Protein AF-A0A453E3S8-F1 (afdb_monomer_lite)

Radius of gyration: 16.92 Å; chains: 1; bounding box: 39×33×52 Å

Sequence (94 aa):
EKADTLQKIIVDAGYRQVPGLTGEQVLAKKYRVRLRGIDAPENSMPYGREAKEELVKLVQGRTLKISIYDTDRYGRLVGDVDCNGVFVQIRTYL

pLDDT: mean 87.21, std 10.92, range [35.56, 96.31]

Secondary structure (DSSP, 8-state):
-HHHHHHHHHHHTTEEEEE-TTS-EEEEE---EEETT--PPPTTSTTHHHHHHHHHHHHTTS-EEEEEEEE-TTSPEEEEEEETTEETT-----

InterPro domains:
  IPR016071 Staphylococcal nuclease (SNase-like), OB-fold [PF00565] (32-84)
  IPR016071 Staphylococcal nuclease (SNase-like), OB-fold [PS50830] (21-94)
  IPR035437 SNase-like, OB-fold superfamily [G3DSA:2.40.50.90] (4-92)
  IPR035437 SNase-like, OB-fold superfamily [SSF50199] (29-89)

Organism: Aegilops tauschii subsp. strangulata (NCBI:txid200361)

Foldseek 3Di:
DVVVVVVVVLVVVQWDWDQDPVRDTDTDHDAAADEAPDDADDCPDPCNVVSVVVLCVQPPPFDKDWAFDDADPVRHTYTWIDTPNDGSRDPDDD

Structure (mmCIF, N/CA/C/O backbone):
data_AF-A0A453E3S8-F1
#
_entry.id   AF-A0A453E3S8-F1
#
loop_
_atom_site.group_PDB
_atom_site.id
_atom_site.type_symbol
_atom_site.label_atom_id
_atom_site.label_alt_id
_atom_site.label_comp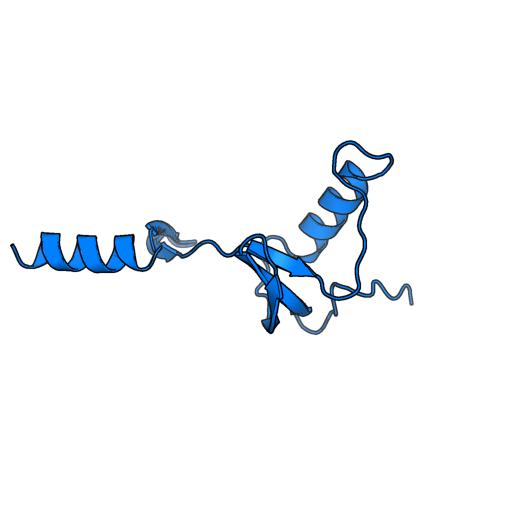_id
_atom_site.label_asym_id
_atom_site.label_entity_id
_atom_site.label_seq_id
_atom_site.pdbx_PDB_ins_code
_atom_site.Cartn_x
_atom_site.Cartn_y
_atom_site.Cartn_z
_atom_site.occupancy
_atom_site.B_iso_or_equiv
_atom_site.auth_seq_id
_atom_site.auth_comp_id
_atom_site.auth_asym_id
_atom_site.auth_atom_id
_atom_site.pdbx_PDB_model_num
ATOM 1 N N . GLU A 1 1 ? -15.681 -5.082 30.806 1.00 72.81 1 GLU A N 1
ATOM 2 C CA . GLU A 1 1 ? -16.347 -6.187 30.070 1.00 72.81 1 GLU A CA 1
ATOM 3 C C . GLU A 1 1 ? -16.743 -5.827 28.632 1.00 72.81 1 GLU A C 1
ATOM 5 O O . GLU A 1 1 ? -16.119 -6.334 27.704 1.00 72.81 1 GLU A O 1
ATOM 10 N N . LYS A 1 2 ? -17.728 -4.941 28.388 1.00 81.75 2 LYS A N 1
ATOM 11 C CA . LYS A 1 2 ? -18.124 -4.573 27.004 1.00 81.75 2 LYS A CA 1
ATOM 12 C C . LYS A 1 2 ? -17.045 -3.791 26.236 1.00 81.75 2 LYS A C 1
ATOM 14 O O 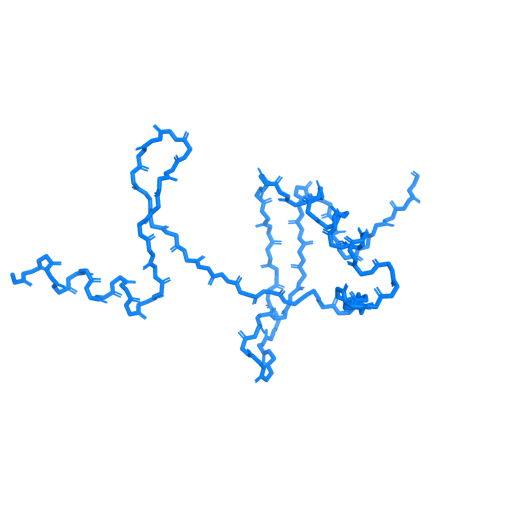. LYS A 1 2 ? -16.814 -4.073 25.064 1.00 81.75 2 LYS A O 1
ATOM 19 N N . ALA A 1 3 ? -16.377 -2.841 26.894 1.00 80.00 3 ALA A N 1
ATOM 20 C CA . ALA A 1 3 ? -15.316 -2.031 26.284 1.00 80.00 3 ALA A CA 1
ATOM 21 C C . ALA A 1 3 ? -14.110 -2.883 25.847 1.00 80.00 3 ALA A C 1
ATOM 23 O O . ALA A 1 3 ? -13.650 -2.760 24.714 1.00 80.00 3 ALA A O 1
ATOM 24 N N . ASP A 1 4 ? -13.678 -3.814 26.700 1.00 88.44 4 ASP A N 1
ATOM 25 C CA . ASP A 1 4 ? -12.552 -4.716 26.420 1.00 88.44 4 ASP A CA 1
ATOM 26 C C . ASP A 1 4 ? -12.852 -5.644 25.232 1.00 88.44 4 ASP A C 1
ATOM 28 O O . ASP A 1 4 ? -11.994 -5.913 24.391 1.00 88.44 4 ASP A O 1
ATOM 32 N N . THR A 1 5 ? -14.109 -6.086 25.119 1.00 93.12 5 THR A N 1
ATOM 33 C CA . THR A 1 5 ? -14.575 -6.928 24.009 1.00 93.12 5 THR A CA 1
ATOM 34 C C . THR A 1 5 ? -14.540 -6.171 22.681 1.00 93.12 5 THR A C 1
ATOM 36 O O . THR A 1 5 ? -14.036 -6.687 21.684 1.00 93.12 5 THR A O 1
ATOM 39 N N . LEU A 1 6 ? -15.025 -4.925 22.661 1.00 88.94 6 LEU A N 1
ATOM 40 C CA . LEU A 1 6 ? -14.979 -4.070 21.471 1.00 88.94 6 LEU A CA 1
ATOM 41 C C . LEU A 1 6 ? -13.538 -3.772 21.050 1.00 88.94 6 LEU A C 1
ATOM 43 O O . LEU A 1 6 ? -13.213 -3.839 19.865 1.00 88.94 6 LEU A O 1
ATOM 47 N N . GLN A 1 7 ? -12.659 -3.503 22.017 1.00 89.44 7 GLN A N 1
ATOM 48 C CA . GLN A 1 7 ? -11.243 -3.283 21.749 1.00 89.44 7 GLN A CA 1
ATOM 49 C C . GLN A 1 7 ? -10.594 -4.514 21.109 1.00 89.44 7 GLN A C 1
ATOM 51 O O . GLN A 1 7 ? -9.851 -4.377 20.136 1.00 89.44 7 GLN A O 1
ATOM 56 N N . LYS A 1 8 ? -10.917 -5.714 21.601 1.00 92.75 8 LYS A N 1
ATOM 57 C CA . LYS A 1 8 ? -10.431 -6.968 21.022 1.00 92.75 8 LYS A CA 1
ATOM 58 C C . LYS A 1 8 ? -10.887 -7.148 19.570 1.00 92.75 8 LYS A C 1
ATOM 60 O O . LYS A 1 8 ? -10.051 -7.405 18.714 1.00 92.75 8 LYS A O 1
ATOM 65 N N . ILE A 1 9 ? -12.166 -6.907 19.270 1.00 94.19 9 ILE A N 1
ATOM 66 C CA . ILE A 1 9 ? -12.711 -6.999 17.900 1.00 94.19 9 ILE A CA 1
ATOM 67 C C . ILE A 1 9 ? -11.985 -6.042 16.939 1.00 94.19 9 ILE A C 1
ATOM 69 O O . ILE A 1 9 ? -11.620 -6.432 15.831 1.00 94.19 9 ILE A O 1
ATOM 73 N N . ILE A 1 10 ? -11.744 -4.795 17.359 1.00 92.94 10 ILE A N 1
ATOM 74 C CA . ILE A 1 10 ? -11.042 -3.782 16.550 1.00 92.94 10 ILE A CA 1
ATOM 75 C C . ILE A 1 10 ? -9.613 -4.237 16.228 1.00 92.94 10 ILE A C 1
ATOM 77 O O . ILE A 1 10 ? -9.168 -4.146 15.079 1.00 92.94 10 ILE A O 1
ATOM 81 N N . VAL A 1 11 ? -8.900 -4.734 17.241 1.00 92.69 11 VAL A N 1
ATOM 82 C CA . VAL A 1 11 ? -7.517 -5.199 17.103 1.00 92.69 11 VAL A CA 1
ATOM 83 C C . VAL A 1 11 ? -7.431 -6.444 16.224 1.00 92.69 11 VAL A C 1
ATOM 85 O O . VAL A 1 11 ? -6.587 -6.478 15.328 1.00 92.69 11 VAL A O 1
ATOM 88 N N . ASP A 1 12 ? -8.318 -7.417 16.428 1.00 94.69 12 ASP A N 1
ATOM 89 C CA . ASP A 1 12 ? -8.368 -8.657 15.646 1.00 94.69 12 ASP A CA 1
ATOM 90 C C . ASP A 1 12 ? -8.719 -8.374 14.173 1.00 94.69 12 ASP A C 1
ATOM 92 O O . ASP A 1 12 ? -8.188 -9.011 13.264 1.00 94.69 12 ASP A O 1
ATOM 96 N N . ALA A 1 13 ? -9.524 -7.339 13.903 1.00 92.94 13 ALA A N 1
ATOM 97 C CA . ALA A 1 13 ? -9.799 -6.852 12.549 1.00 92.94 13 ALA A CA 1
ATOM 98 C C . ALA A 1 13 ? -8.613 -6.096 11.898 1.00 92.94 13 ALA A C 1
ATOM 100 O O . ALA A 1 13 ? -8.670 -5.747 10.708 1.00 92.94 13 ALA A O 1
ATOM 101 N N . GLY A 1 14 ? -7.529 -5.852 12.644 1.00 92.94 14 GLY A N 1
ATOM 102 C CA . GLY A 1 14 ? -6.298 -5.206 12.181 1.00 92.94 14 GLY A CA 1
ATOM 103 C C . GLY A 1 14 ? -6.310 -3.676 12.244 1.00 92.94 14 GLY A C 1
ATOM 104 O O . GLY A 1 14 ? -5.443 -3.040 11.637 1.00 92.94 14 GLY A O 1
ATOM 105 N N . TYR A 1 15 ? -7.274 -3.079 12.947 1.00 95.56 15 TYR A N 1
ATOM 106 C CA . TYR A 1 15 ? -7.346 -1.634 13.150 1.00 95.56 15 TYR A CA 1
ATOM 107 C C . TYR A 1 15 ? -6.542 -1.203 14.383 1.00 95.56 15 TYR A C 1
ATOM 109 O O . TYR A 1 15 ? -6.404 -1.935 15.365 1.00 95.56 15 TYR A O 1
ATOM 117 N N . ARG A 1 16 ? -6.007 0.017 14.335 1.00 93.75 16 ARG A N 1
ATOM 118 C CA . ARG A 1 16 ? -5.267 0.678 15.417 1.00 93.75 16 ARG A CA 1
ATOM 119 C C . ARG A 1 16 ? -5.756 2.114 15.566 1.00 93.75 16 ARG A C 1
ATOM 121 O O . ARG A 1 16 ? -6.086 2.742 14.566 1.00 93.75 16 ARG A O 1
ATOM 128 N N . GLN A 1 17 ? -5.783 2.627 16.794 1.00 93.12 17 GLN A N 1
ATOM 129 C CA . GLN A 1 17 ? -6.027 4.049 17.038 1.00 93.12 17 GLN A CA 1
ATOM 130 C C . GLN A 1 17 ? -4.765 4.843 16.701 1.00 93.12 17 GLN A C 1
ATOM 132 O O . GLN A 1 17 ? -3.671 4.477 17.134 1.00 93.12 17 GLN A O 1
ATOM 137 N N . VAL A 1 18 ? -4.920 5.895 15.906 1.00 91.88 18 VAL A N 1
ATOM 138 C CA . VAL A 1 18 ? -3.853 6.824 15.534 1.00 91.88 18 VAL A CA 1
ATOM 139 C C . VAL A 1 18 ? -4.380 8.256 15.628 1.00 91.88 18 VAL A C 1
ATOM 141 O O . VAL A 1 18 ? -5.576 8.470 15.407 1.00 91.88 18 VAL A O 1
ATOM 144 N N . PRO A 1 19 ? -3.515 9.241 15.922 1.00 92.31 19 PRO A N 1
ATOM 145 C CA . PRO A 1 19 ? -3.910 10.639 15.850 1.00 92.31 19 PRO A CA 1
ATOM 146 C C . PRO A 1 19 ? -4.267 10.998 14.402 1.00 92.31 19 PRO A C 1
ATOM 148 O O . PRO A 1 19 ? -3.483 10.772 13.476 1.00 92.31 19 PRO A O 1
ATOM 151 N N . GLY A 1 20 ? -5.471 11.529 14.222 1.00 86.38 20 GLY A N 1
ATOM 152 C CA . GLY A 1 20 ? -5.950 12.129 12.989 1.00 86.38 20 GLY A CA 1
ATOM 153 C C . GLY A 1 20 ? -5.284 13.477 12.723 1.00 86.38 20 GLY A C 1
ATOM 154 O O . GLY A 1 20 ? -4.519 14.001 13.536 1.00 86.38 20 GLY A O 1
ATOM 155 N N . LEU A 1 21 ? -5.583 14.054 11.560 1.00 81.81 21 LEU A N 1
ATOM 156 C CA . LEU A 1 21 ? -4.996 15.328 11.133 1.00 81.81 21 LEU A CA 1
ATOM 157 C C . LEU A 1 21 ? -5.453 16.510 12.001 1.00 81.81 21 LEU A C 1
ATOM 159 O O . LEU A 1 21 ? -4.734 17.503 12.075 1.00 81.81 21 LEU A O 1
ATOM 163 N N . THR A 1 22 ? -6.615 16.410 12.660 1.00 85.81 22 THR A N 1
ATOM 164 C CA . THR A 1 22 ? -7.152 17.466 13.536 1.00 85.81 22 THR A CA 1
ATOM 165 C C . THR A 1 22 ? -6.941 17.174 15.029 1.00 85.81 22 THR A C 1
ATOM 167 O O . THR A 1 22 ? -7.434 17.912 15.879 1.00 85.81 22 THR A O 1
ATOM 170 N N . GLY A 1 23 ? -6.153 16.141 15.365 1.00 86.12 23 GLY A N 1
ATOM 171 C CA . GLY A 1 23 ? -5.846 15.733 16.743 1.00 86.12 23 GLY A CA 1
ATOM 172 C C . GLY A 1 23 ? -6.875 14.791 17.381 1.00 86.12 23 GLY A C 1
ATOM 173 O O . GLY A 1 23 ? -6.686 14.339 18.509 1.00 86.12 23 GLY A O 1
ATOM 174 N N . GLU A 1 24 ? -7.943 14.455 16.664 1.00 92.75 24 GLU A N 1
ATOM 175 C CA . GLU A 1 24 ? -8.922 13.439 17.031 1.00 92.75 24 GLU A CA 1
ATOM 176 C C . GLU A 1 24 ? -8.344 12.024 16.891 1.00 92.75 24 GLU A C 1
ATOM 178 O O . GLU A 1 24 ? -7.488 11.767 16.050 1.00 92.75 24 GLU A O 1
ATOM 183 N N . GLN A 1 25 ? -8.810 11.070 17.698 1.00 91.12 25 GLN A N 1
ATOM 184 C CA . GLN A 1 25 ? -8.401 9.672 17.543 1.00 91.12 25 GLN A CA 1
ATOM 185 C C . GLN A 1 25 ? -9.204 9.012 16.421 1.00 91.12 25 GLN A C 1
ATOM 187 O O . GLN A 1 25 ? -10.433 8.972 16.478 1.00 91.12 25 GLN A O 1
ATOM 192 N N . VAL A 1 26 ? -8.511 8.442 15.433 1.00 93.25 26 VAL A N 1
ATOM 193 C CA . VAL A 1 26 ? -9.129 7.707 14.321 1.00 93.25 26 VAL A CA 1
ATOM 194 C C . VAL A 1 26 ? -8.658 6.258 14.289 1.00 93.25 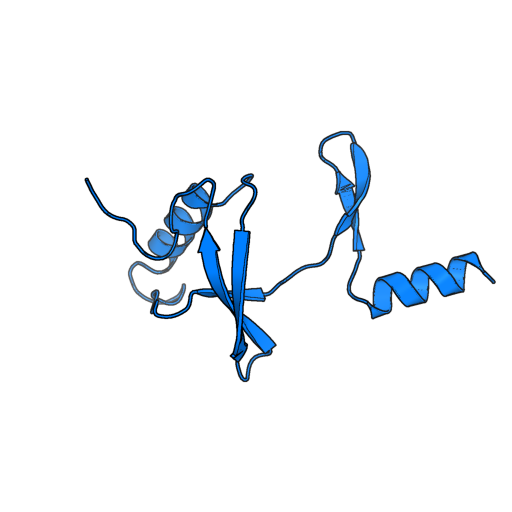26 VAL A C 1
ATOM 196 O O . VAL A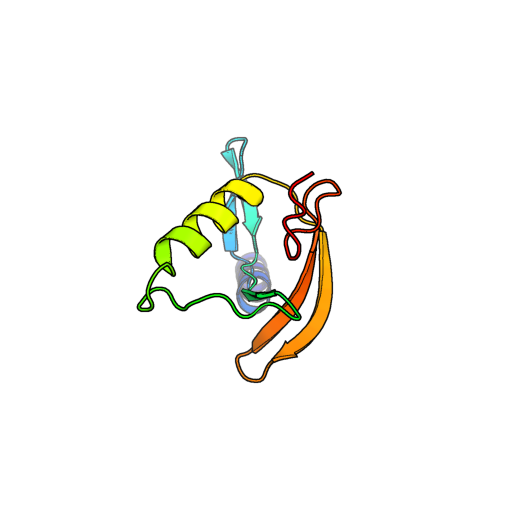 1 26 ? -7.548 5.933 14.710 1.00 93.25 26 VAL A O 1
ATOM 199 N N . LEU A 1 27 ? -9.499 5.361 13.774 1.00 94.06 27 LEU A N 1
ATOM 200 C CA . LEU A 1 27 ? -9.107 3.977 13.519 1.00 94.06 27 LEU A CA 1
ATOM 201 C C . LEU A 1 27 ? -8.480 3.857 12.131 1.00 94.06 27 LEU A C 1
ATOM 203 O O . LEU A 1 27 ? -9.116 4.150 11.123 1.00 94.06 27 LEU A O 1
ATOM 207 N N . ALA A 1 28 ? -7.250 3.358 12.077 1.00 93.12 28 ALA A N 1
ATOM 208 C CA . ALA A 1 28 ? -6.520 3.113 10.844 1.00 93.12 28 ALA A CA 1
ATOM 209 C C . ALA A 1 28 ? -6.133 1.639 10.717 1.00 93.12 28 ALA A C 1
ATOM 211 O O . ALA A 1 28 ? -5.793 0.975 11.697 1.00 93.12 28 ALA A O 1
ATOM 212 N N . LYS A 1 29 ? -6.143 1.134 9.484 1.00 94.25 29 LYS A N 1
ATOM 213 C CA . LYS A 1 29 ? -5.681 -0.212 9.138 1.00 94.25 29 LYS A CA 1
ATOM 214 C C . LYS A 1 29 ? -4.584 -0.116 8.091 1.00 94.25 29 LYS A C 1
ATOM 216 O O . LYS A 1 29 ? -4.717 0.593 7.097 1.00 94.25 29 LYS A O 1
ATOM 221 N N . LYS A 1 30 ? -3.486 -0.836 8.322 1.00 92.75 30 LYS A N 1
ATOM 222 C CA . LYS A 1 30 ? -2.349 -0.876 7.401 1.00 92.75 30 LYS A CA 1
ATOM 223 C C . LYS A 1 30 ? -2.590 -1.928 6.325 1.00 92.75 30 LYS A C 1
ATOM 225 O O . LYS A 1 30 ? -2.790 -3.097 6.641 1.00 92.75 30 LYS A O 1
ATOM 230 N N . TYR A 1 31 ? -2.480 -1.519 5.066 1.00 92.75 31 TYR A N 1
ATOM 231 C CA . TYR A 1 31 ? -2.524 -2.414 3.913 1.00 92.75 31 TYR A CA 1
ATOM 232 C C . TYR A 1 31 ? -1.149 -2.508 3.253 1.00 92.75 31 TYR A C 1
ATOM 234 O O . TYR A 1 31 ? -0.378 -1.547 3.243 1.00 92.75 31 TYR A O 1
ATOM 242 N N . ARG A 1 32 ? -0.830 -3.682 2.704 1.00 93.81 32 ARG A N 1
ATOM 243 C CA . ARG A 1 32 ? 0.350 -3.897 1.857 1.00 93.81 32 ARG A CA 1
ATOM 244 C C . ARG A 1 32 ? -0.142 -4.115 0.436 1.00 93.81 32 ARG A C 1
ATOM 246 O O . ARG A 1 32 ? -0.837 -5.094 0.188 1.00 93.81 32 ARG A O 1
ATOM 253 N N . VAL A 1 33 ? 0.217 -3.209 -0.466 1.00 92.06 33 VAL A N 1
ATOM 254 C CA . VAL A 1 33 ? -0.239 -3.228 -1.859 1.00 92.06 33 VAL A CA 1
ATOM 255 C C . VAL A 1 33 ? 0.965 -3.399 -2.784 1.00 92.06 33 VAL A C 1
ATOM 257 O O . VAL A 1 33 ? 1.983 -2.729 -2.606 1.00 92.06 33 VAL A O 1
ATOM 260 N N . ARG A 1 34 ? 0.864 -4.318 -3.746 1.00 91.75 34 ARG A N 1
ATOM 261 C CA . ARG A 1 34 ? 1.787 -4.490 -4.871 1.00 91.75 34 ARG A CA 1
ATOM 262 C C . ARG A 1 34 ? 1.142 -3.867 -6.106 1.00 91.75 34 ARG A C 1
ATOM 264 O O . ARG A 1 34 ? 0.032 -4.244 -6.476 1.00 91.75 34 ARG A O 1
ATOM 271 N N . LEU A 1 35 ? 1.866 -2.960 -6.756 1.00 91.31 35 LEU A N 1
ATOM 272 C CA . LEU A 1 35 ? 1.449 -2.397 -8.036 1.00 91.31 35 LEU A CA 1
ATOM 273 C C . LEU A 1 35 ? 1.446 -3.499 -9.098 1.00 91.31 35 LEU A C 1
ATOM 275 O O . LEU A 1 35 ? 2.447 -4.192 -9.301 1.00 91.31 35 LEU A O 1
ATOM 279 N N . ARG A 1 36 ? 0.304 -3.693 -9.753 1.00 91.19 36 ARG A N 1
ATOM 280 C CA . ARG A 1 36 ? 0.151 -4.699 -10.805 1.00 91.19 36 ARG A CA 1
ATOM 281 C C . ARG A 1 36 ? 0.967 -4.303 -12.038 1.00 91.19 36 ARG A C 1
ATOM 283 O O . ARG A 1 36 ? 0.998 -3.139 -12.415 1.00 91.19 36 ARG A O 1
ATOM 290 N N . GLY A 1 37 ? 1.632 -5.266 -12.674 1.00 85.38 37 GLY A N 1
ATOM 291 C CA . GLY A 1 37 ? 2.373 -5.028 -13.922 1.00 85.38 37 GLY A CA 1
ATOM 292 C C . GLY A 1 37 ? 3.620 -4.142 -13.801 1.00 85.38 37 GLY A C 1
ATOM 293 O O . GLY A 1 37 ? 4.228 -3.843 -14.821 1.00 85.38 37 GLY A O 1
ATOM 294 N N . ILE A 1 38 ? 4.014 -3.742 -12.587 1.00 86.06 38 ILE A N 1
ATOM 295 C CA . ILE A 1 38 ? 5.231 -2.965 -12.332 1.00 86.06 38 ILE A CA 1
ATOM 296 C C . ILE A 1 38 ? 6.275 -3.858 -11.673 1.00 86.06 38 ILE A C 1
ATOM 298 O O . ILE A 1 38 ? 5.981 -4.543 -10.688 1.00 86.06 38 ILE A O 1
ATOM 302 N N . ASP A 1 39 ? 7.493 -3.807 -12.204 1.00 82.62 39 ASP A N 1
ATOM 303 C CA . ASP A 1 39 ? 8.677 -4.429 -11.620 1.00 82.62 39 ASP A CA 1
ATOM 304 C C . ASP A 1 39 ? 9.683 -3.334 -11.254 1.00 82.62 39 ASP A C 1
ATOM 306 O O . ASP A 1 39 ? 10.486 -2.887 -12.070 1.00 82.62 39 ASP A O 1
ATOM 310 N N . ALA A 1 40 ? 9.541 -2.804 -10.039 1.00 80.88 40 ALA A N 1
ATOM 311 C CA . ALA A 1 40 ? 10.417 -1.758 -9.529 1.00 80.88 40 ALA A CA 1
ATOM 312 C C . ALA A 1 40 ? 11.655 -2.385 -8.862 1.00 80.88 40 ALA A C 1
ATOM 314 O O . ALA A 1 40 ? 11.507 -3.403 -8.178 1.00 80.88 40 ALA A O 1
ATOM 315 N N . PRO A 1 41 ? 12.848 -1.774 -8.997 1.00 81.00 41 PRO A N 1
ATOM 316 C CA . PRO A 1 41 ? 14.059 -2.264 -8.348 1.00 81.00 41 PRO A CA 1
ATOM 317 C C . PRO A 1 41 ? 13.877 -2.339 -6.831 1.00 81.00 41 PRO A C 1
ATOM 319 O O . PRO A 1 41 ? 13.283 -1.453 -6.208 1.00 81.00 41 PRO A O 1
ATOM 322 N N . GLU A 1 42 ? 14.409 -3.396 -6.219 1.00 85.19 42 GLU A N 1
ATOM 323 C CA . GLU A 1 42 ? 14.432 -3.490 -4.763 1.00 85.19 42 GLU A CA 1
ATOM 324 C C . GLU A 1 42 ? 15.336 -2.409 -4.164 1.00 85.19 42 GLU A C 1
ATOM 326 O O . GLU A 1 42 ? 16.241 -1.896 -4.814 1.00 85.19 42 GLU A O 1
ATOM 331 N N . ASN A 1 43 ? 15.131 -2.077 -2.888 1.00 80.69 43 ASN A N 1
ATOM 332 C CA . ASN A 1 43 ? 15.871 -0.999 -2.222 1.00 80.69 43 ASN A CA 1
ATOM 333 C C . ASN A 1 43 ? 17.401 -1.217 -2.196 1.00 80.69 43 ASN A C 1
ATOM 335 O O . ASN A 1 43 ? 18.146 -0.260 -2.018 1.00 80.69 43 ASN A O 1
ATOM 339 N N . SER A 1 44 ? 17.858 -2.463 -2.330 1.00 85.88 44 SER A N 1
ATOM 340 C CA . SER A 1 44 ? 19.270 -2.855 -2.430 1.00 85.88 44 SER A CA 1
ATOM 341 C C . SER A 1 44 ? 19.823 -2.816 -3.859 1.00 85.88 44 SER A C 1
ATOM 343 O O . SER A 1 44 ? 21.038 -2.876 -4.038 1.00 85.88 44 SER A O 1
ATOM 345 N N . MET A 1 45 ? 18.959 -2.744 -4.872 1.00 87.75 45 MET A N 1
ATOM 346 C CA . MET A 1 45 ? 19.354 -2.662 -6.274 1.00 87.75 45 MET A CA 1
ATOM 347 C C . MET A 1 45 ? 19.679 -1.208 -6.655 1.00 87.75 45 MET A C 1
ATOM 349 O O . MET A 1 45 ? 19.175 -0.271 -6.024 1.00 87.75 45 MET A O 1
ATOM 353 N N . PRO A 1 46 ? 20.487 -0.988 -7.709 1.00 90.50 46 PRO A N 1
ATOM 354 C CA . PRO A 1 46 ? 20.681 0.341 -8.276 1.00 90.50 46 PRO A CA 1
ATOM 355 C C . PRO A 1 46 ? 19.337 1.017 -8.570 1.00 90.50 46 PRO A C 1
ATOM 357 O O . PRO A 1 46 ? 18.424 0.382 -9.096 1.00 90.50 46 PRO A O 1
ATOM 360 N N . TYR A 1 47 ? 19.222 2.301 -8.227 1.00 84.94 47 TYR A N 1
ATOM 361 C CA . TYR A 1 47 ? 18.008 3.115 -8.387 1.00 84.94 47 TYR A CA 1
ATOM 362 C C . TYR A 1 47 ? 16.803 2.716 -7.511 1.00 84.94 47 TYR A C 1
ATOM 364 O O . TYR A 1 47 ? 15.737 3.323 -7.619 1.00 84.94 47 TYR A O 1
ATOM 372 N N . GLY A 1 48 ? 16.940 1.725 -6.619 1.00 87.06 48 GLY A N 1
ATOM 373 C CA . GLY A 1 48 ? 15.861 1.277 -5.730 1.00 87.06 48 GLY A CA 1
ATOM 374 C C . GLY A 1 48 ? 15.369 2.356 -4.767 1.00 87.06 48 GLY A C 1
ATOM 375 O O . GLY A 1 48 ? 14.165 2.524 -4.551 1.00 87.06 48 GLY A O 1
ATOM 376 N N . ARG A 1 49 ? 16.304 3.129 -4.206 1.00 89.44 49 ARG A N 1
ATOM 377 C CA . ARG A 1 49 ? 15.987 4.242 -3.304 1.00 89.44 49 ARG A CA 1
ATOM 378 C C . ARG A 1 49 ? 15.283 5.368 -4.056 1.00 89.44 49 ARG A C 1
ATOM 380 O O . ARG A 1 49 ? 14.275 5.878 -3.581 1.00 89.44 49 ARG A O 1
ATOM 387 N N . GLU A 1 50 ? 15.779 5.711 -5.236 1.00 89.50 50 GLU A N 1
ATOM 388 C CA . GLU A 1 50 ? 15.235 6.744 -6.111 1.00 89.50 50 GLU A CA 1
ATOM 389 C C . GLU A 1 50 ? 13.806 6.387 -6.547 1.00 89.50 50 GLU A C 1
ATOM 391 O O . GLU A 1 50 ? 12.897 7.207 -6.426 1.00 89.50 50 GLU A O 1
ATOM 396 N N . ALA A 1 51 ? 13.568 5.136 -6.956 1.00 86.50 51 ALA A N 1
ATOM 397 C CA . ALA A 1 51 ? 12.234 4.644 -7.302 1.00 86.50 51 ALA A CA 1
ATOM 398 C C . ALA A 1 51 ? 11.253 4.760 -6.123 1.00 86.50 51 ALA A C 1
ATOM 400 O O . ALA A 1 51 ? 10.104 5.179 -6.292 1.00 86.50 51 ALA A O 1
ATOM 401 N N . LYS A 1 52 ? 11.711 4.438 -4.907 1.00 87.56 52 LYS A N 1
ATOM 402 C CA . LYS A 1 52 ? 10.920 4.601 -3.683 1.00 87.56 52 LYS A CA 1
ATOM 403 C C . LYS A 1 52 ? 10.614 6.070 -3.392 1.00 87.56 52 LYS A C 1
ATOM 405 O O . LYS A 1 52 ? 9.474 6.387 -3.060 1.00 87.56 52 LYS A O 1
ATOM 410 N N . GLU A 1 53 ? 11.603 6.954 -3.487 1.00 90.00 53 GLU A N 1
ATOM 411 C CA . GLU A 1 53 ? 11.434 8.391 -3.244 1.00 90.00 53 GLU A CA 1
ATOM 412 C C . GLU A 1 53 ? 10.434 9.016 -4.224 1.00 90.00 53 GLU A C 1
ATOM 414 O O . GLU A 1 53 ? 9.552 9.763 -3.803 1.00 90.00 53 GLU A O 1
ATOM 419 N N . GLU A 1 54 ? 10.504 8.665 -5.508 1.00 87.44 54 GLU A N 1
ATOM 420 C CA . GLU A 1 54 ? 9.551 9.152 -6.509 1.00 87.44 54 GLU A CA 1
ATOM 421 C C . GLU A 1 54 ? 8.131 8.643 -6.248 1.00 87.44 54 GLU A C 1
ATOM 423 O O . GLU A 1 54 ? 7.181 9.426 -6.303 1.00 87.44 54 GLU A O 1
ATOM 428 N N . LEU A 1 55 ? 7.969 7.366 -5.884 1.00 88.06 55 LEU A N 1
ATOM 429 C CA . LEU A 1 55 ? 6.658 6.838 -5.504 1.00 88.06 55 LEU A CA 1
ATOM 430 C C . LEU A 1 55 ? 6.088 7.585 -4.291 1.00 88.06 55 LEU A C 1
ATOM 432 O O . LEU A 1 55 ? 4.917 7.959 -4.299 1.00 88.06 55 LEU A O 1
ATOM 436 N N . VAL A 1 56 ? 6.912 7.843 -3.270 1.00 89.75 56 VAL A N 1
ATOM 437 C CA . VAL A 1 56 ? 6.509 8.611 -2.083 1.00 89.75 56 VAL A CA 1
ATOM 438 C C . VAL A 1 56 ? 6.054 10.014 -2.480 1.00 89.75 56 VAL A C 1
ATOM 440 O O . VAL A 1 56 ? 4.962 10.412 -2.086 1.00 89.75 56 VAL A O 1
ATOM 443 N N . LYS A 1 57 ? 6.805 10.738 -3.318 1.00 88.19 57 LYS A N 1
ATOM 444 C CA . LYS A 1 57 ? 6.400 12.073 -3.800 1.00 88.19 57 LYS A CA 1
ATOM 445 C C . LYS A 1 57 ? 5.056 12.060 -4.533 1.00 88.19 57 LYS A C 1
ATOM 447 O O . LYS A 1 57 ? 4.293 13.020 -4.426 1.00 88.19 57 LYS A O 1
ATOM 452 N N . LEU A 1 58 ? 4.764 10.992 -5.276 1.00 85.19 58 LEU A N 1
ATOM 453 C CA . LEU A 1 58 ? 3.519 10.868 -6.032 1.00 85.19 58 LEU A CA 1
ATOM 454 C C . LEU A 1 58 ? 2.294 10.652 -5.138 1.00 85.19 58 LEU A C 1
ATOM 456 O O . LEU A 1 58 ? 1.230 11.171 -5.468 1.00 85.19 58 LEU A O 1
ATOM 460 N N . VAL A 1 59 ? 2.427 9.910 -4.032 1.00 89.00 59 VAL A N 1
ATOM 461 C CA . VAL A 1 59 ? 1.270 9.418 -3.255 1.00 89.00 59 VAL A CA 1
ATOM 462 C C . VAL A 1 59 ? 1.178 9.955 -1.825 1.00 89.00 59 VAL A C 1
ATOM 464 O O . VAL A 1 59 ? 0.116 9.872 -1.207 1.00 89.00 59 VAL A O 1
ATOM 467 N N . GLN A 1 60 ? 2.266 10.479 -1.259 1.00 88.88 60 GLN A N 1
ATOM 468 C CA . GLN A 1 60 ? 2.309 10.886 0.145 1.00 88.88 60 GLN A CA 1
ATOM 469 C C . GLN A 1 60 ? 1.316 12.015 0.431 1.00 88.88 60 GLN A C 1
ATOM 471 O O . GLN A 1 60 ? 1.286 13.031 -0.258 1.00 88.88 60 GLN A O 1
ATOM 476 N N . GLY A 1 61 ? 0.511 11.829 1.482 1.00 86.44 61 GLY A N 1
ATOM 477 C CA . GLY A 1 61 ? -0.488 12.807 1.917 1.00 86.44 61 GLY A CA 1
ATOM 478 C C . GLY A 1 61 ? -1.689 12.948 0.979 1.00 86.44 61 GLY A C 1
ATOM 479 O O . GLY A 1 61 ? -2.497 13.849 1.176 1.00 86.44 61 GLY A O 1
ATOM 480 N N . ARG A 1 62 ? -1.819 12.082 -0.034 1.00 87.69 62 ARG A N 1
ATOM 481 C CA . ARG A 1 62 ? -2.913 12.120 -1.009 1.00 87.69 62 ARG A CA 1
ATOM 482 C C . ARG A 1 62 ? -3.881 10.964 -0.791 1.00 87.69 62 ARG A C 1
ATOM 484 O O . ARG A 1 62 ? -3.493 9.880 -0.358 1.00 87.69 62 ARG A O 1
ATOM 491 N N . THR A 1 63 ? -5.146 11.193 -1.128 1.00 89.75 63 THR A N 1
ATOM 492 C CA . THR A 1 63 ? -6.160 10.138 -1.163 1.00 89.75 63 THR A CA 1
ATOM 493 C C . THR A 1 63 ? -5.953 9.286 -2.408 1.00 89.75 63 THR A C 1
ATOM 495 O O . THR A 1 63 ? -5.868 9.809 -3.517 1.00 89.75 63 THR A O 1
ATOM 498 N N . LEU A 1 64 ? -5.874 7.970 -2.219 1.00 91.94 64 LEU A N 1
ATOM 499 C CA . LEU A 1 64 ? -5.649 7.011 -3.296 1.00 91.94 64 LEU A CA 1
ATOM 500 C C . LEU A 1 64 ? -6.898 6.167 -3.517 1.00 91.94 64 LEU A C 1
ATOM 502 O O . LEU A 1 64 ? -7.517 5.703 -2.556 1.00 91.94 64 LEU A O 1
ATOM 506 N N . LYS A 1 65 ? -7.222 5.903 -4.781 1.00 93.50 65 LYS A N 1
ATOM 507 C CA . LYS A 1 65 ? -8.180 4.869 -5.167 1.00 93.50 65 LYS A CA 1
ATOM 508 C C . LYS A 1 65 ? -7.398 3.650 -5.630 1.00 93.50 65 LYS A C 1
ATOM 510 O O . LYS A 1 65 ? -6.561 3.752 -6.520 1.00 93.50 65 LYS A O 1
ATOM 515 N N . ILE A 1 66 ? -7.668 2.499 -5.019 1.00 93.38 66 ILE A N 1
ATOM 516 C CA . ILE A 1 66 ? -6.961 1.258 -5.338 1.00 93.38 66 ILE A CA 1
ATOM 517 C C . ILE A 1 66 ? -7.955 0.226 -5.866 1.00 93.38 66 ILE A C 1
ATOM 519 O O . ILE A 1 66 ? -8.886 -0.157 -5.157 1.00 93.38 66 ILE A O 1
ATOM 523 N N . SER A 1 67 ? -7.746 -0.231 -7.099 1.00 94.94 67 SER A N 1
ATOM 524 C CA . SER A 1 67 ? -8.511 -1.320 -7.713 1.00 94.94 67 SER A CA 1
ATOM 525 C C . SER A 1 67 ? -7.784 -2.634 -7.455 1.00 94.94 67 SER A C 1
ATOM 527 O O . SER A 1 67 ? -6.716 -2.865 -8.018 1.00 94.94 67 SER A O 1
ATOM 529 N N . ILE A 1 68 ? -8.326 -3.472 -6.569 1.00 96.12 68 ILE A N 1
ATOM 530 C CA . ILE A 1 68 ? -7.715 -4.749 -6.176 1.00 96.12 68 ILE A CA 1
ATOM 531 C C . ILE A 1 68 ? -8.214 -5.864 -7.089 1.00 96.12 68 ILE A C 1
ATOM 533 O O . ILE A 1 68 ? -9.420 -6.000 -7.283 1.00 96.12 68 ILE A O 1
ATOM 537 N N . TYR A 1 69 ? -7.291 -6.674 -7.601 1.00 95.44 69 TYR A N 1
ATOM 538 C CA . TYR A 1 69 ? -7.606 -7.800 -8.484 1.00 95.44 69 TYR A CA 1
ATOM 539 C C . TYR A 1 69 ? -7.275 -9.149 -7.862 1.00 95.44 69 TYR A C 1
ATOM 541 O O . TYR A 1 69 ? -7.939 -10.134 -8.164 1.00 95.44 69 TYR A O 1
ATOM 549 N N . ASP A 1 70 ? -6.245 -9.201 -7.018 1.00 95.44 70 ASP A N 1
ATOM 550 C CA . ASP A 1 70 ? -5.779 -10.453 -6.432 1.00 95.44 70 ASP A CA 1
ATOM 551 C C . ASP A 1 70 ? -5.042 -10.207 -5.108 1.00 95.44 70 ASP A C 1
ATOM 553 O O . ASP A 1 70 ? -4.759 -9.067 -4.731 1.00 95.44 70 ASP A O 1
ATOM 557 N N . THR A 1 71 ? -4.712 -11.279 -4.398 1.00 96.31 71 THR A N 1
ATOM 558 C CA . THR A 1 71 ? -3.778 -11.278 -3.273 1.00 96.31 71 THR A CA 1
ATOM 559 C C . THR A 1 71 ? -2.645 -12.247 -3.575 1.00 96.31 71 THR A C 1
ATOM 561 O O . THR A 1 71 ? -2.874 -13.433 -3.786 1.00 96.31 71 THR A O 1
ATOM 564 N N . ASP A 1 72 ? -1.405 -11.758 -3.585 1.00 93.81 72 ASP A N 1
ATOM 565 C CA . ASP A 1 72 ? -0.263 -12.622 -3.881 1.00 93.81 72 ASP A CA 1
ATOM 566 C C . ASP A 1 72 ? 0.071 -13.576 -2.721 1.00 93.81 72 ASP A C 1
ATOM 568 O O . ASP A 1 72 ? -0.385 -13.420 -1.585 1.00 93.81 72 ASP A O 1
ATOM 572 N N . ARG A 1 73 ? 0.949 -14.550 -2.986 1.00 94.94 73 ARG A N 1
ATOM 573 C CA . ARG A 1 73 ? 1.404 -15.545 -1.996 1.00 94.94 73 ARG A CA 1
ATOM 574 C C . ARG A 1 73 ? 2.050 -14.961 -0.730 1.00 94.94 73 ARG A C 1
ATOM 576 O O . ARG A 1 73 ? 2.256 -15.689 0.233 1.00 94.94 73 ARG A O 1
ATOM 583 N N . TYR A 1 74 ? 2.414 -13.677 -0.732 1.00 92.44 74 TYR A N 1
ATOM 584 C CA . TYR A 1 74 ? 3.001 -12.974 0.412 1.00 92.44 74 TYR A CA 1
ATOM 585 C C . TYR A 1 74 ? 1.960 -12.156 1.197 1.00 92.44 74 TYR A C 1
ATOM 587 O O . TYR A 1 74 ? 2.333 -11.387 2.091 1.00 92.44 74 TYR A O 1
ATOM 595 N N . GLY A 1 75 ? 0.674 -12.287 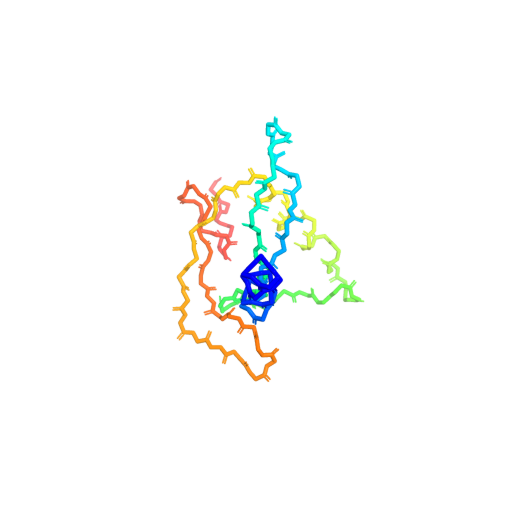0.852 1.00 92.00 75 GLY A N 1
ATOM 596 C CA . GLY A 1 75 ? -0.432 -11.572 1.482 1.00 92.00 75 GLY A CA 1
ATOM 597 C C . GLY A 1 75 ? -0.499 -10.093 1.101 1.00 92.00 75 GLY A C 1
ATOM 598 O O . GLY A 1 75 ? -1.034 -9.291 1.868 1.00 92.00 75 GLY A O 1
ATOM 599 N N . ARG A 1 76 ? 0.090 -9.692 -0.035 1.00 94.88 76 ARG A N 1
ATOM 600 C CA . ARG A 1 76 ? -0.043 -8.323 -0.554 1.00 94.88 76 ARG A CA 1
ATOM 601 C C . ARG A 1 76 ? -1.231 -8.259 -1.494 1.00 94.88 76 ARG A C 1
ATOM 603 O O . ARG A 1 76 ? -1.373 -9.113 -2.365 1.00 94.88 76 ARG A O 1
ATOM 610 N N . LEU A 1 77 ? -2.026 -7.206 -1.370 1.00 95.69 77 LEU A N 1
ATOM 611 C CA . LEU A 1 77 ? -3.073 -6.921 -2.338 1.00 95.69 77 LEU A CA 1
ATOM 612 C C . LEU A 1 77 ? -2.422 -6.494 -3.655 1.00 95.69 77 LEU A C 1
ATOM 614 O O . LEU A 1 77 ? -1.590 -5.589 -3.661 1.00 95.69 77 LEU A O 1
ATOM 618 N N . VAL A 1 78 ? -2.775 -7.133 -4.761 1.00 94.88 78 VAL A N 1
ATOM 619 C CA . VAL A 1 78 ? -2.286 -6.797 -6.098 1.00 94.88 78 VAL A CA 1
ATOM 620 C C . VAL A 1 78 ? -3.325 -5.917 -6.768 1.00 94.88 78 VAL A C 1
ATOM 622 O O . VAL A 1 78 ? -4.478 -6.321 -6.938 1.00 94.88 78 VAL A O 1
ATOM 625 N N . GLY A 1 79 ? -2.926 -4.702 -7.130 1.00 94.38 79 GLY A N 1
ATOM 626 C CA . GLY A 1 79 ? -3.881 -3.707 -7.581 1.00 94.38 79 GLY A CA 1
ATOM 627 C C . GLY A 1 79 ? -3.282 -2.581 -8.395 1.00 94.38 79 GLY A C 1
ATOM 628 O O . GLY A 1 79 ? -2.062 -2.402 -8.456 1.00 94.38 79 GLY A O 1
ATOM 629 N N . ASP A 1 80 ? -4.190 -1.826 -8.994 1.00 93.44 80 ASP A N 1
ATOM 630 C CA . ASP A 1 80 ? -3.876 -0.570 -9.648 1.00 93.44 80 ASP A CA 1
ATOM 631 C C . ASP A 1 80 ? -4.108 0.594 -8.688 1.00 93.44 80 ASP A C 1
ATOM 633 O O . ASP A 1 80 ? -5.074 0.571 -7.922 1.00 93.44 80 ASP A O 1
ATOM 637 N N . VAL A 1 81 ? -3.241 1.607 -8.728 1.00 91.38 81 VAL A N 1
ATOM 638 C CA . VAL A 1 81 ? -3.321 2.777 -7.840 1.00 91.38 81 VAL A CA 1
ATOM 639 C C . VAL A 1 81 ? -3.542 4.035 -8.667 1.00 91.38 81 VAL A C 1
ATOM 641 O O . VAL A 1 81 ? -2.712 4.403 -9.497 1.00 91.38 81 VAL A O 1
ATOM 644 N N . ASP A 1 82 ? -4.649 4.712 -8.389 1.00 91.38 82 ASP A N 1
ATOM 645 C CA . ASP A 1 82 ? -4.972 6.040 -8.893 1.00 91.38 82 ASP A CA 1
ATOM 646 C C . ASP A 1 82 ? -4.815 7.076 -7.778 1.00 91.38 82 ASP A C 1
ATOM 648 O O . ASP A 1 82 ? -5.258 6.876 -6.641 1.00 91.38 82 ASP A O 1
ATOM 652 N N . CYS A 1 83 ? -4.173 8.189 -8.111 1.00 88.44 83 CYS A N 1
ATOM 653 C CA . CYS A 1 83 ? -3.986 9.322 -7.226 1.00 88.44 83 CYS A CA 1
ATOM 654 C C . CYS A 1 83 ? -4.551 10.581 -7.888 1.00 88.44 83 CYS A C 1
ATOM 656 O O . CYS A 1 83 ? -3.869 11.213 -8.694 1.00 88.44 83 CYS A O 1
ATOM 658 N N . ASN A 1 84 ? -5.773 10.979 -7.522 1.00 83.19 84 ASN A N 1
ATOM 659 C CA . ASN A 1 84 ? -6.464 12.146 -8.088 1.00 83.19 84 ASN A CA 1
ATOM 660 C C . ASN A 1 84 ? -6.537 12.124 -9.632 1.00 83.19 84 ASN A C 1
ATOM 662 O O . ASN A 1 84 ? -6.318 13.152 -10.272 1.00 83.19 84 ASN A O 1
ATOM 666 N N . GLY A 1 85 ? -6.803 10.961 -10.238 1.00 77.56 85 GLY A N 1
ATOM 667 C CA . GLY A 1 85 ? -6.845 10.798 -11.696 1.00 77.56 85 GLY A CA 1
ATOM 668 C C . GLY A 1 85 ? -5.480 10.580 -12.358 1.00 77.56 85 GLY A C 1
ATOM 669 O O . GLY A 1 85 ? -5.413 10.431 -13.578 1.00 77.56 85 GLY A O 1
ATOM 670 N N . VAL A 1 86 ? -4.388 10.565 -11.583 1.00 80.31 86 VAL A N 1
ATOM 671 C CA . VAL A 1 86 ? -3.060 10.173 -12.064 1.00 80.31 86 VAL A CA 1
ATOM 672 C C . VAL A 1 86 ? -2.841 8.695 -11.782 1.00 80.31 86 VAL A C 1
ATOM 674 O O . VAL A 1 86 ? -2.753 8.265 -10.628 1.00 80.31 86 VAL A O 1
ATOM 677 N N . PHE A 1 87 ? -2.688 7.924 -12.854 1.00 81.50 87 PHE A N 1
ATOM 678 C CA . PHE A 1 87 ? -2.376 6.506 -12.777 1.00 81.50 87 PHE A CA 1
ATOM 679 C C . PHE A 1 87 ? -0.924 6.299 -12.329 1.00 81.50 87 PHE A C 1
ATOM 681 O O . PHE A 1 87 ? 0.013 6.539 -13.085 1.00 81.50 87 PHE A O 1
ATOM 688 N N . VAL A 1 88 ? -0.716 5.846 -11.090 1.00 81.81 88 VAL A N 1
ATOM 689 C CA . VAL A 1 88 ? 0.616 5.806 -10.452 1.00 81.81 88 VAL A CA 1
ATOM 690 C C . VAL A 1 88 ? 1.570 4.821 -11.138 1.00 81.81 88 VAL A C 1
ATOM 692 O O . VAL A 1 88 ? 2.785 4.990 -11.085 1.00 81.81 88 VAL A O 1
ATOM 695 N N . GLN A 1 89 ? 1.035 3.795 -11.798 1.00 80.75 89 GLN A N 1
ATOM 696 C CA . GLN A 1 89 ? 1.821 2.771 -12.493 1.00 80.75 89 GLN A CA 1
ATOM 697 C C . GLN A 1 89 ? 2.483 3.279 -13.779 1.00 80.75 89 GLN A C 1
ATOM 699 O O . GLN A 1 89 ? 3.543 2.782 -14.146 1.00 80.75 89 GLN A O 1
ATOM 704 N N . ILE A 1 90 ? 1.882 4.255 -14.465 1.00 67.50 90 ILE A N 1
ATOM 705 C CA . ILE A 1 90 ? 2.417 4.803 -15.714 1.00 67.50 90 ILE A CA 1
ATOM 706 C C . ILE A 1 90 ? 2.695 6.278 -15.475 1.00 67.50 90 ILE A C 1
ATOM 708 O O . ILE A 1 90 ? 1.798 7.115 -15.513 1.00 67.50 90 ILE A O 1
ATOM 712 N N . ARG A 1 91 ? 3.965 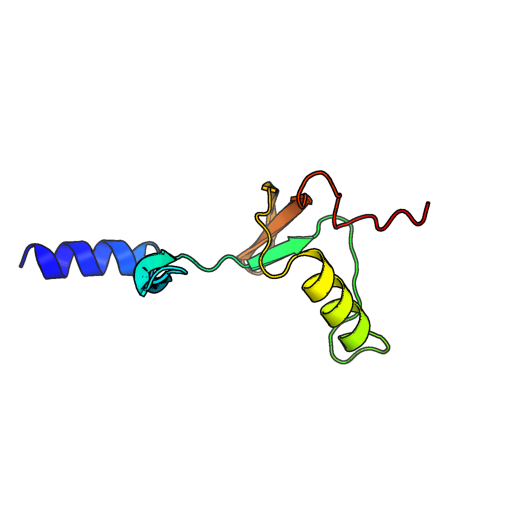6.619 -15.260 1.00 55.81 91 ARG A N 1
ATOM 713 C CA . ARG A 1 91 ? 4.388 8.013 -15.347 1.00 55.81 91 ARG A CA 1
ATOM 714 C C . ARG A 1 91 ? 4.499 8.374 -16.827 1.00 55.81 91 ARG A C 1
ATOM 716 O O . ARG A 1 91 ? 5.566 8.247 -17.418 1.00 55.81 91 ARG A O 1
ATOM 723 N N . THR A 1 92 ? 3.386 8.773 -17.438 1.00 40.62 92 THR A N 1
ATOM 724 C CA . THR A 1 92 ? 3.419 9.388 -18.767 1.00 40.62 92 THR A CA 1
ATOM 725 C C . THR A 1 92 ? 4.110 10.740 -18.618 1.00 40.62 92 THR A C 1
ATOM 727 O O . THR A 1 92 ? 3.563 11.653 -18.003 1.00 40.62 92 THR A O 1
ATOM 730 N N . TYR A 1 93 ? 5.333 10.860 -19.130 1.00 38.47 93 TYR A N 1
ATOM 731 C CA . TYR A 1 93 ? 5.907 12.164 -19.443 1.00 38.47 93 TYR A CA 1
ATOM 732 C C . TYR A 1 93 ? 5.145 12.681 -20.670 1.00 38.47 93 TYR A C 1
ATOM 734 O O . TYR A 1 93 ? 5.329 12.150 -21.765 1.00 38.47 93 TYR A O 1
ATOM 742 N N . LEU A 1 94 ? 4.231 13.630 -20.465 1.00 35.56 94 LEU A N 1
ATOM 743 C CA . LEU A 1 94 ? 3.784 14.549 -21.514 1.00 35.56 94 LEU A CA 1
ATOM 744 C C . LEU A 1 94 ? 4.591 15.839 -21.386 1.00 35.56 94 LEU A C 1
ATOM 746 O O . LEU A 1 94 ? 4.813 16.259 -20.225 1.00 35.56 94 LEU A O 1
#